Protein AF-A0A5K3FSA9-F1 (afdb_monomer_lite)

Structure (mmCIF, N/CA/C/O backbone):
data_AF-A0A5K3FSA9-F1
#
_entry.id   AF-A0A5K3FSA9-F1
#
loop_
_atom_site.group_PDB
_atom_site.id
_atom_site.type_symbol
_atom_site.label_atom_id
_atom_site.label_alt_id
_atom_site.label_comp_id
_atom_site.label_asym_id
_atom_site.label_entity_id
_atom_site.label_seq_id
_atom_site.pdbx_PDB_ins_code
_atom_site.Cartn_x
_atom_site.Cartn_y
_atom_site.Cartn_z
_atom_site.occupancy
_atom_site.B_iso_or_equiv
_atom_site.auth_seq_id
_atom_site.auth_comp_id
_atom_site.auth_asym_id
_atom_site.auth_atom_id
_atom_site.pdbx_PDB_model_num
ATOM 1 N N . SER A 1 1 ? -17.838 0.446 16.325 1.00 60.31 1 SER A N 1
ATOM 2 C CA . SER A 1 1 ? -16.466 0.013 16.004 1.00 60.31 1 SER A CA 1
ATOM 3 C C . SER A 1 1 ? -15.957 0.900 14.895 1.00 60.31 1 SER A C 1
ATOM 5 O O . SER A 1 1 ? -16.634 0.989 13.875 1.00 60.31 1 SER A O 1
ATOM 7 N N . GLU A 1 2 ? -14.850 1.595 15.117 1.00 78.38 2 GLU A N 1
ATOM 8 C CA . GLU A 1 2 ? -14.196 2.400 14.086 1.00 78.38 2 GLU A CA 1
ATOM 9 C C . GLU A 1 2 ? -13.667 1.488 12.970 1.00 78.38 2 GLU A C 1
ATOM 11 O O . GLU A 1 2 ? -13.288 0.343 13.233 1.00 78.38 2 GLU A O 1
ATOM 16 N N . LYS A 1 3 ? -13.737 1.949 11.718 1.00 88.44 3 LYS A N 1
ATOM 17 C CA . LYS A 1 3 ? -13.228 1.195 10.571 1.00 88.44 3 LYS A CA 1
ATOM 18 C C . LYS A 1 3 ? -11.773 1.570 10.322 1.00 88.44 3 LYS A C 1
ATOM 20 O O . LYS A 1 3 ? -11.408 2.741 10.356 1.00 88.44 3 LYS A O 1
ATOM 25 N N . VAL A 1 4 ? -10.951 0.575 10.016 1.00 92.38 4 VAL A N 1
ATOM 26 C CA . VAL A 1 4 ? -9.565 0.776 9.602 1.00 92.38 4 VAL A CA 1
ATOM 27 C C . VAL A 1 4 ? -9.560 1.402 8.208 1.00 92.38 4 VAL A C 1
ATOM 29 O O . VAL A 1 4 ? -9.789 0.721 7.207 1.00 92.38 4 VAL A O 1
ATOM 32 N N . LYS A 1 5 ? -9.291 2.707 8.144 1.00 94.81 5 LYS A N 1
ATOM 33 C CA . LYS A 1 5 ? -8.913 3.399 6.906 1.00 94.81 5 LYS A CA 1
ATOM 34 C C . LYS A 1 5 ? -7.544 2.921 6.423 1.00 94.81 5 LYS A C 1
ATOM 36 O O . LYS A 1 5 ? -6.575 2.959 7.182 1.00 94.81 5 LYS A O 1
ATOM 41 N N . TRP A 1 6 ? -7.450 2.485 5.173 1.00 95.88 6 TRP A N 1
ATOM 42 C CA . TRP A 1 6 ? -6.265 1.799 4.652 1.00 95.88 6 TRP A CA 1
ATOM 43 C C . TRP A 1 6 ? -5.915 2.232 3.225 1.00 95.88 6 TRP A C 1
ATOM 45 O O . TRP A 1 6 ? -6.730 2.849 2.544 1.00 95.88 6 TRP A O 1
ATOM 55 N N . ALA A 1 7 ? -4.702 1.927 2.770 1.00 97.12 7 ALA A N 1
ATOM 56 C CA . ALA A 1 7 ? -4.231 2.167 1.407 1.00 97.12 7 ALA A CA 1
ATOM 57 C C . ALA A 1 7 ? -3.365 0.999 0.916 1.00 97.12 7 ALA A C 1
ATOM 59 O O . ALA A 1 7 ? -2.764 0.286 1.722 1.00 97.12 7 ALA A O 1
ATOM 60 N N . VAL A 1 8 ? -3.274 0.819 -0.402 1.00 97.19 8 VAL A N 1
ATOM 61 C CA . VAL A 1 8 ? -2.412 -0.185 -1.035 1.00 97.19 8 VAL A CA 1
ATOM 62 C C . VAL A 1 8 ? -1.574 0.445 -2.138 1.00 97.19 8 VAL A C 1
ATOM 64 O O . VAL A 1 8 ? -2.076 1.193 -2.975 1.00 97.19 8 VAL A O 1
ATOM 67 N N . PHE A 1 9 ? -0.288 0.118 -2.141 1.00 96.38 9 PHE A N 1
ATOM 68 C CA . PHE A 1 9 ? 0.671 0.596 -3.118 1.00 96.38 9 PHE A CA 1
ATOM 69 C C . PHE A 1 9 ? 1.473 -0.564 -3.687 1.00 96.38 9 PHE A C 1
ATOM 71 O O . PHE A 1 9 ? 1.961 -1.416 -2.945 1.00 96.38 9 PHE A O 1
ATOM 78 N N . PHE A 1 10 ? 1.647 -0.582 -5.002 1.00 95.88 10 PHE A N 1
ATOM 79 C CA . PHE A 1 10 ? 2.585 -1.484 -5.661 1.00 95.88 10 PHE A CA 1
ATOM 80 C C . PHE A 1 10 ? 3.864 -0.720 -6.004 1.00 95.88 10 PHE A C 1
ATOM 82 O O . PHE A 1 10 ? 3.789 0.340 -6.624 1.00 95.88 10 PHE A O 1
ATOM 89 N N . THR A 1 11 ? 5.032 -1.227 -5.616 1.00 92.69 11 THR A N 1
ATOM 90 C CA . THR A 1 11 ? 6.312 -0.557 -5.892 1.00 92.69 11 THR A CA 1
ATOM 91 C C . THR A 1 11 ? 7.444 -1.561 -6.132 1.00 92.69 11 THR A C 1
ATOM 93 O O . THR A 1 11 ? 7.573 -2.513 -5.361 1.00 92.69 11 THR A O 1
ATOM 96 N N . PRO A 1 12 ? 8.306 -1.334 -7.141 1.00 92.00 12 PRO A N 1
ATOM 97 C CA . PRO A 1 12 ? 8.170 -0.356 -8.232 1.00 92.00 12 PRO A CA 1
ATOM 98 C C . PRO A 1 12 ? 7.013 -0.705 -9.192 1.00 92.00 12 PRO A C 1
ATOM 100 O O . PRO A 1 12 ? 6.489 -1.814 -9.116 1.00 92.00 12 PRO A O 1
ATOM 103 N N . PRO A 1 13 ? 6.603 0.195 -10.108 1.00 91.94 13 PRO A N 1
ATOM 104 C CA . PRO A 1 13 ? 5.562 -0.078 -11.103 1.00 91.94 13 PRO A CA 1
ATOM 105 C C . PRO A 1 13 ? 5.853 -1.336 -11.933 1.00 91.94 13 PRO A C 1
ATOM 107 O O . PRO A 1 13 ? 7.007 -1.628 -12.247 1.00 91.94 13 PRO A O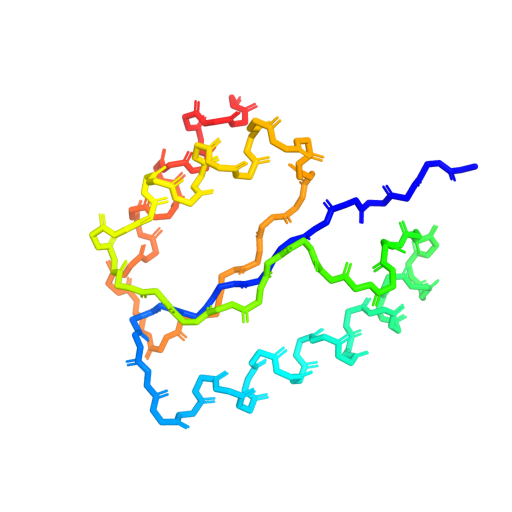 1
ATOM 110 N N . SER A 1 14 ? 4.809 -2.088 -12.290 1.00 92.81 14 SER A N 1
ATOM 111 C CA . SER A 1 14 ? 4.929 -3.265 -13.161 1.00 92.81 14 SER A CA 1
ATOM 112 C C . SER A 1 14 ? 3.612 -3.580 -13.863 1.00 92.81 14 SER A C 1
ATOM 114 O O . SER A 1 14 ? 2.540 -3.243 -13.359 1.00 92.81 14 SER A O 1
ATOM 116 N N . ASP A 1 15 ? 3.673 -4.342 -14.953 1.00 92.69 15 ASP A N 1
ATOM 117 C CA . ASP A 1 15 ? 2.478 -4.803 -15.676 1.00 92.69 15 ASP A CA 1
ATOM 118 C C . ASP A 1 15 ? 1.559 -5.683 -14.809 1.00 92.69 15 ASP A C 1
ATOM 120 O O . ASP A 1 15 ? 0.354 -5.780 -15.036 1.00 92.69 15 ASP A O 1
ATOM 124 N N . THR A 1 16 ? 2.110 -6.302 -13.759 1.00 91.12 16 THR A N 1
ATOM 125 C CA . THR A 1 16 ? 1.343 -7.128 -12.814 1.00 91.12 16 THR A CA 1
ATOM 126 C C . THR A 1 16 ? 0.675 -6.321 -11.700 1.00 91.12 16 THR A C 1
ATOM 128 O O . THR A 1 16 ? -0.167 -6.864 -10.977 1.00 91.12 16 THR A O 1
ATOM 131 N N . ALA A 1 17 ? 1.011 -5.034 -11.558 1.00 92.12 17 ALA A N 1
ATOM 132 C CA . ALA A 1 17 ? 0.610 -4.213 -10.421 1.00 92.12 17 ALA A CA 1
ATOM 133 C C . ALA A 1 17 ? -0.909 -4.113 -10.280 1.00 92.12 17 ALA A C 1
ATOM 135 O O . ALA A 1 17 ? -1.438 -4.340 -9.195 1.00 92.12 17 ALA A O 1
ATOM 136 N N . GLY A 1 18 ? -1.618 -3.849 -11.383 1.00 92.31 18 GLY A N 1
ATOM 137 C CA . GLY A 1 18 ? -3.077 -3.715 -11.370 1.00 92.31 18 GLY A CA 1
ATOM 138 C C . GLY A 1 18 ? -3.775 -4.972 -10.847 1.00 92.31 18 GLY A C 1
ATOM 139 O O . GLY A 1 18 ? -4.660 -4.881 -9.997 1.00 92.31 18 GLY A O 1
ATOM 140 N N . ARG A 1 19 ? -3.315 -6.153 -11.281 1.00 94.88 19 ARG A N 1
ATOM 141 C CA . ARG A 1 19 ? -3.844 -7.440 -10.810 1.00 94.88 19 ARG A CA 1
ATOM 142 C C . ARG A 1 19 ? -3.570 -7.642 -9.325 1.00 94.88 19 ARG A C 1
ATOM 144 O O . ARG A 1 19 ? -4.486 -7.941 -8.576 1.00 94.88 19 ARG A O 1
ATOM 151 N N . LYS A 1 20 ? -2.332 -7.416 -8.882 1.00 94.38 20 LYS A N 1
ATOM 152 C CA . LYS A 1 20 ? -1.947 -7.618 -7.479 1.00 94.38 20 LYS A CA 1
ATOM 153 C C . LYS A 1 20 ? -2.638 -6.644 -6.524 1.00 94.38 20 LYS A C 1
ATOM 155 O O . LYS A 1 20 ? -3.053 -7.047 -5.444 1.00 94.38 20 LYS A O 1
ATOM 160 N N . ILE A 1 21 ? -2.805 -5.383 -6.924 1.00 95.12 21 ILE A N 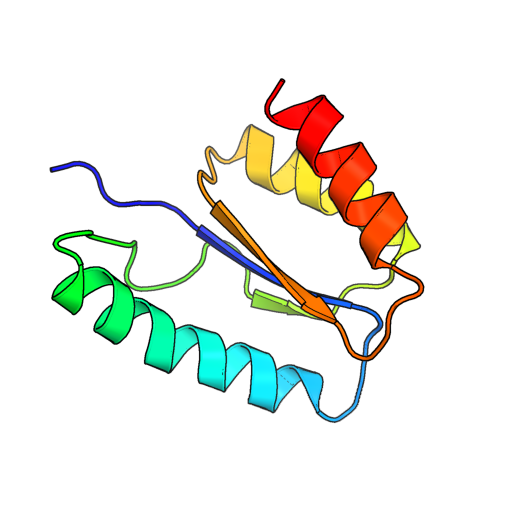1
ATOM 161 C CA . ILE A 1 21 ? -3.589 -4.395 -6.171 1.00 95.12 21 ILE A CA 1
ATOM 162 C C . ILE A 1 21 ? -5.048 -4.849 -6.067 1.00 95.12 21 ILE A C 1
ATOM 164 O O . ILE A 1 21 ? -5.640 -4.770 -4.992 1.00 95.12 21 ILE A O 1
ATOM 168 N N . HIS A 1 22 ? -5.629 -5.334 -7.167 1.00 94.19 22 HIS A N 1
ATOM 169 C CA . HIS A 1 22 ? -6.988 -5.865 -7.169 1.00 94.19 22 HIS A CA 1
ATOM 170 C C . HIS A 1 22 ? -7.134 -7.072 -6.229 1.00 94.19 22 HIS A C 1
ATOM 172 O O . HIS A 1 22 ? -8.056 -7.086 -5.416 1.00 94.19 22 HIS A O 1
ATOM 178 N N . ASP A 1 23 ? -6.209 -8.034 -6.286 1.00 94.44 23 ASP A N 1
ATOM 179 C CA . ASP A 1 23 ? -6.210 -9.216 -5.414 1.00 94.44 23 ASP A CA 1
ATOM 180 C C . ASP A 1 23 ? -6.208 -8.800 -3.931 1.00 94.44 23 ASP A C 1
ATOM 182 O O . ASP A 1 23 ? -7.074 -9.221 -3.166 1.00 94.44 23 ASP A O 1
ATOM 186 N N . VAL A 1 24 ? -5.330 -7.863 -3.540 1.00 94.38 24 VAL A N 1
ATOM 187 C CA . VAL A 1 24 ? -5.294 -7.313 -2.170 1.00 94.38 24 VAL A CA 1
ATOM 188 C C . VAL A 1 24 ? -6.628 -6.675 -1.778 1.00 94.38 24 VAL A C 1
ATOM 190 O O . VAL A 1 24 ? -7.095 -6.881 -0.660 1.00 94.38 24 VAL A O 1
ATOM 193 N N . ARG A 1 25 ? -7.270 -5.917 -2.679 1.00 93.44 25 ARG A N 1
ATOM 194 C CA . ARG A 1 25 ? -8.566 -5.272 -2.399 1.00 93.44 25 ARG A CA 1
ATOM 195 C C . ARG A 1 25 ? -9.677 -6.271 -2.107 1.00 93.44 25 ARG A C 1
ATOM 197 O O . ARG A 1 25 ? -10.497 -6.011 -1.227 1.00 93.44 25 ARG A O 1
ATOM 204 N N . VAL A 1 26 ? -9.704 -7.384 -2.832 1.00 91.06 26 VAL A N 1
ATOM 205 C CA . VAL A 1 26 ? -10.699 -8.442 -2.631 1.00 91.06 26 VAL A CA 1
ATOM 206 C C . VAL A 1 26 ? -10.403 -9.217 -1.349 1.00 91.06 26 VAL A C 1
ATOM 208 O O . VAL A 1 26 ? -11.291 -9.401 -0.515 1.00 91.06 26 VAL A O 1
ATOM 211 N N . ASP A 1 27 ? -9.152 -9.631 -1.160 1.00 91.75 27 ASP A N 1
ATOM 212 C CA . ASP A 1 27 ? -8.790 -10.553 -0.087 1.00 91.75 27 ASP A CA 1
ATOM 213 C C . ASP A 1 27 ? -8.759 -9.891 1.292 1.00 91.75 27 ASP A C 1
ATOM 215 O O . ASP A 1 27 ? -9.108 -10.536 2.284 1.00 91.75 27 ASP A O 1
ATOM 219 N N . ILE A 1 28 ? -8.399 -8.605 1.382 1.00 90.69 28 ILE A N 1
ATOM 220 C CA . ILE A 1 28 ? -8.241 -7.959 2.687 1.00 90.69 28 ILE A CA 1
ATOM 221 C C . ILE A 1 28 ? -9.552 -7.822 3.447 1.00 90.69 28 ILE A C 1
ATOM 223 O O . ILE A 1 28 ? -9.572 -7.987 4.662 1.00 90.69 28 ILE A O 1
ATOM 227 N N . SER A 1 29 ? -10.655 -7.558 2.745 1.00 83.38 29 SER A N 1
ATOM 228 C CA . SER A 1 29 ? -11.959 -7.409 3.394 1.00 83.38 29 SER A CA 1
ATOM 229 C C . SER A 1 29 ? -12.416 -8.734 4.005 1.00 83.38 29 SER A C 1
ATOM 231 O O . SER A 1 29 ? -12.936 -8.746 5.121 1.00 83.38 29 SER A O 1
ATOM 233 N N . ARG A 1 30 ? -12.165 -9.853 3.306 1.00 87.31 30 ARG A N 1
ATOM 234 C CA . ARG A 1 30 ? -12.432 -11.206 3.814 1.00 87.31 30 ARG A CA 1
ATOM 235 C C . ARG A 1 30 ? -11.539 -11.528 5.013 1.00 87.31 30 ARG A C 1
ATOM 237 O O . ARG A 1 30 ? -12.060 -11.863 6.071 1.00 87.31 30 ARG A O 1
ATOM 244 N N . ALA A 1 31 ? -10.223 -11.361 4.873 1.00 90.44 31 ALA A N 1
ATOM 245 C CA . ALA A 1 31 ? -9.267 -11.654 5.942 1.00 90.44 31 ALA A CA 1
ATOM 246 C C . ALA A 1 31 ? -9.525 -10.803 7.200 1.00 90.44 31 ALA A C 1
ATOM 248 O O . ALA A 1 31 ? -9.504 -11.304 8.320 1.00 90.44 31 ALA A O 1
ATOM 249 N N . ALA A 1 32 ? -9.837 -9.517 7.025 1.00 89.56 32 ALA A N 1
ATOM 250 C CA . ALA A 1 32 ? -10.189 -8.633 8.127 1.00 89.56 32 ALA A CA 1
ATOM 251 C C . ALA A 1 32 ? -11.435 -9.113 8.877 1.00 89.56 32 ALA A C 1
ATOM 253 O O . ALA A 1 32 ? -11.423 -9.149 10.107 1.00 89.56 32 ALA A O 1
ATOM 254 N N . TYR A 1 33 ? -12.482 -9.501 8.143 1.00 87.38 33 TYR A N 1
ATOM 255 C CA . TYR A 1 33 ? -13.721 -10.012 8.723 1.00 87.38 33 TYR A CA 1
ATOM 256 C C . TYR A 1 33 ? -13.483 -11.279 9.554 1.00 87.38 33 TYR A C 1
ATOM 258 O O . TYR A 1 33 ? -13.959 -11.362 10.685 1.00 87.38 33 TYR A O 1
ATOM 266 N N . GLU A 1 34 ? -12.694 -12.221 9.032 1.00 91.62 34 GLU A N 1
ATOM 267 C CA . GLU A 1 34 ? -12.315 -13.458 9.732 1.00 91.62 34 GLU A CA 1
ATOM 268 C C . GLU A 1 34 ? -11.536 -13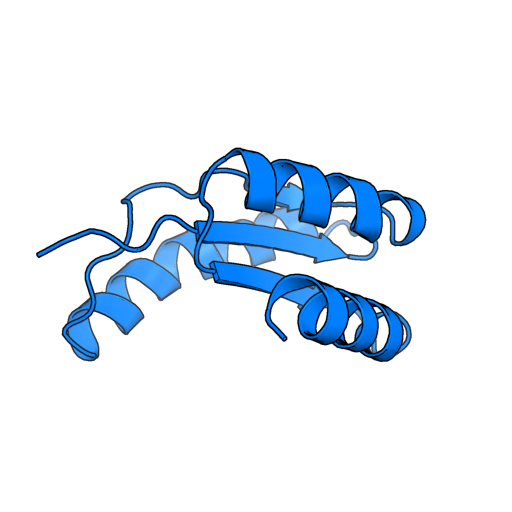.182 11.028 1.00 91.62 34 GLU A C 1
ATOM 270 O O . GLU A 1 34 ? -11.689 -13.901 12.013 1.00 91.62 34 GLU A O 1
ATOM 275 N N . CYS A 1 35 ? -10.759 -12.097 11.070 1.00 90.31 35 CYS A N 1
ATOM 276 C CA . CYS A 1 35 ? -10.034 -11.653 12.261 1.00 90.31 35 CYS A CA 1
ATOM 277 C C . CYS A 1 35 ? -10.834 -10.702 13.174 1.00 90.31 35 CYS A C 1
ATOM 279 O O . CYS A 1 35 ? -10.266 -10.131 14.105 1.00 90.31 35 CYS A O 1
ATOM 281 N N . GLY A 1 36 ? -12.129 -10.475 12.918 1.00 91.62 36 GLY A N 1
ATOM 282 C CA . GLY A 1 36 ? -12.962 -9.560 13.711 1.00 91.62 36 GLY A CA 1
ATOM 283 C C . GLY A 1 36 ? -12.635 -8.071 13.525 1.00 91.62 36 GLY A C 1
ATOM 284 O O . GLY A 1 36 ? -13.115 -7.227 14.287 1.00 91.62 36 GLY A O 1
ATOM 285 N N . MET A 1 37 ? -11.846 -7.724 12.508 1.00 90.06 37 MET A N 1
ATOM 286 C CA . MET A 1 37 ? -11.525 -6.350 12.139 1.00 90.06 37 MET A CA 1
ATOM 287 C C . MET A 1 37 ? -12.521 -5.814 11.107 1.00 90.06 37 MET A C 1
ATOM 289 O O . MET A 1 37 ? -13.037 -6.538 10.257 1.00 90.06 37 MET A O 1
ATOM 293 N N . LYS A 1 38 ? -12.781 -4.505 11.147 1.00 90.31 38 LYS A N 1
ATOM 294 C CA . LYS A 1 38 ? -13.620 -3.824 10.154 1.00 90.31 38 LYS A CA 1
ATOM 295 C C . LYS A 1 38 ? -12.776 -2.815 9.405 1.00 90.31 38 LYS A C 1
ATOM 297 O O . LYS A 1 38 ? -12.255 -1.893 10.016 1.00 90.31 38 LYS A O 1
ATOM 302 N N . PHE A 1 39 ? -12.658 -2.986 8.099 1.00 92.12 39 PHE A N 1
ATOM 303 C CA . PHE A 1 39 ? -11.935 -2.073 7.224 1.00 92.12 39 PHE A CA 1
ATOM 304 C C . PHE A 1 39 ? -12.926 -1.181 6.483 1.00 92.12 39 PHE A C 1
ATOM 306 O O . PHE A 1 39 ? -14.112 -1.513 6.353 1.00 92.12 39 PHE A O 1
ATOM 313 N N . ASP A 1 40 ? -12.447 -0.047 5.985 1.00 92.62 40 ASP A N 1
ATOM 314 C CA . ASP A 1 40 ? -13.189 0.673 4.957 1.00 92.62 40 ASP A CA 1
ATOM 315 C C . ASP A 1 40 ? -13.330 -0.199 3.705 1.00 92.62 40 ASP A C 1
ATOM 317 O O . ASP A 1 40 ? -12.393 -0.885 3.299 1.00 92.62 40 ASP A O 1
ATOM 321 N N . ALA A 1 41 ? -14.517 -0.179 3.092 1.00 88.38 41 ALA A N 1
ATOM 322 C CA . ALA A 1 41 ? -14.838 -1.048 1.955 1.00 88.38 41 ALA A CA 1
ATOM 323 C C . ALA A 1 41 ? -13.935 -0.789 0.739 1.00 88.38 41 ALA A C 1
ATOM 325 O O . ALA A 1 41 ? -13.682 -1.689 -0.056 1.00 88.38 41 ALA A O 1
ATOM 326 N N . ASN A 1 42 ? -13.447 0.445 0.603 1.00 91.69 42 ASN A N 1
ATOM 327 C CA . ASN A 1 42 ? -12.468 0.823 -0.401 1.00 91.69 42 ASN A CA 1
ATOM 328 C C . ASN A 1 42 ? -11.237 1.417 0.283 1.00 91.69 42 ASN A C 1
ATOM 330 O O . ASN A 1 42 ? -11.385 2.129 1.281 1.00 91.69 42 ASN A O 1
ATOM 334 N N . PRO A 1 43 ? -10.038 1.168 -0.264 1.00 95.69 43 PRO A N 1
ATOM 335 C CA . PRO A 1 43 ? -8.850 1.859 0.197 1.00 95.69 43 PRO A CA 1
ATOM 336 C C . PRO A 1 43 ? -8.943 3.353 -0.130 1.00 95.69 43 PRO A C 1
ATOM 338 O O . PRO A 1 43 ? -9.555 3.753 -1.120 1.00 95.69 43 PRO A O 1
ATOM 341 N N . PHE A 1 44 ? -8.268 4.169 0.673 1.00 96.56 44 PHE A N 1
ATOM 342 C CA . PHE A 1 44 ? -8.037 5.585 0.404 1.00 96.56 44 PHE A CA 1
ATOM 343 C C . PHE A 1 44 ? -7.270 5.797 -0.911 1.00 96.56 44 PHE A C 1
ATOM 345 O O . PHE A 1 44 ? -7.606 6.695 -1.675 1.00 96.56 44 PHE A O 1
ATOM 352 N N . ALA A 1 45 ? -6.266 4.957 -1.177 1.00 96.56 45 ALA A N 1
ATOM 353 C CA . ALA A 1 45 ? -5.479 4.967 -2.407 1.00 96.56 45 ALA A CA 1
ATOM 354 C C . ALA A 1 45 ? -5.112 3.537 -2.826 1.00 96.56 45 ALA A C 1
ATOM 356 O O . ALA A 1 45 ? -4.901 2.672 -1.969 1.00 96.56 45 ALA A O 1
ATOM 357 N N . ALA A 1 46 ? -5.049 3.300 -4.136 1.00 96.25 46 ALA A N 1
ATOM 358 C CA . ALA A 1 46 ? -4.771 1.996 -4.729 1.00 96.25 46 ALA A CA 1
ATOM 359 C C . ALA A 1 46 ? -3.980 2.155 -6.034 1.00 96.25 46 ALA A C 1
ATOM 361 O O . ALA A 1 46 ? -4.535 2.004 -7.121 1.00 96.25 46 ALA A O 1
ATOM 362 N N . ASP A 1 47 ? -2.687 2.456 -5.912 1.00 95.81 47 ASP A N 1
ATOM 363 C CA . ASP A 1 47 ? -1.852 2.875 -7.041 1.00 95.81 47 ASP A CA 1
ATOM 364 C C . ASP A 1 47 ? -0.551 2.077 -7.132 1.00 95.81 47 ASP A C 1
ATOM 366 O O . ASP A 1 47 ? -0.042 1.538 -6.150 1.00 95.81 47 ASP A O 1
ATOM 370 N N . GLN A 1 48 ? 0.045 2.063 -8.319 1.00 95.62 48 GLN A N 1
ATOM 371 C CA . GLN A 1 48 ? 1.463 1.751 -8.459 1.00 95.62 48 GLN A CA 1
ATOM 372 C C . GLN A 1 48 ? 2.287 3.030 -8.332 1.00 95.62 48 GLN A C 1
ATOM 374 O O . GLN A 1 48 ? 1.909 4.073 -8.866 1.00 95.62 48 GLN A O 1
ATOM 379 N N . ILE A 1 49 ? 3.410 2.964 -7.626 1.00 94.44 49 ILE A N 1
ATOM 380 C CA . ILE A 1 49 ? 4.237 4.130 -7.327 1.00 94.44 49 ILE A CA 1
ATOM 381 C C . ILE A 1 49 ? 5.707 3.825 -7.569 1.00 94.44 49 ILE A C 1
ATOM 383 O O . ILE A 1 49 ? 6.182 2.716 -7.334 1.00 94.44 49 ILE A O 1
ATOM 387 N N . MET A 1 50 ? 6.439 4.839 -8.022 1.00 92.81 50 MET A N 1
ATOM 388 C CA . MET A 1 50 ? 7.898 4.792 -8.047 1.00 92.81 50 MET A CA 1
ATOM 389 C C . MET A 1 50 ? 8.447 4.843 -6.612 1.00 92.81 50 MET A C 1
ATOM 391 O O . MET A 1 50 ? 7.896 5.590 -5.798 1.00 92.81 50 MET A O 1
ATOM 395 N N . PRO A 1 51 ? 9.578 4.176 -6.306 1.00 90.62 51 PRO A N 1
ATOM 396 C CA . PRO A 1 51 ? 10.214 4.258 -4.987 1.00 90.62 51 PRO A CA 1
ATOM 397 C C . PRO A 1 51 ? 10.487 5.702 -4.531 1.00 90.62 51 PRO A C 1
ATOM 399 O O . PRO A 1 51 ? 10.290 6.048 -3.368 1.00 90.62 51 PRO A O 1
ATOM 402 N N . ALA A 1 52 ? 10.840 6.592 -5.467 1.00 90.38 52 ALA A N 1
ATOM 403 C CA . ALA A 1 52 ? 11.058 8.015 -5.197 1.00 90.38 52 ALA A CA 1
ATOM 404 C C . ALA A 1 52 ? 9.816 8.748 -4.640 1.00 90.38 52 ALA A C 1
ATOM 406 O O . ALA A 1 52 ? 9.952 9.779 -3.985 1.00 90.38 52 ALA A O 1
ATOM 407 N N . ALA A 1 53 ? 8.608 8.220 -4.866 1.00 92.88 53 ALA A N 1
ATOM 408 C CA . ALA A 1 53 ? 7.355 8.792 -4.379 1.00 92.88 53 ALA A CA 1
ATOM 409 C C . ALA A 1 53 ? 6.927 8.255 -3.000 1.00 92.88 53 ALA A C 1
ATOM 411 O O . ALA A 1 53 ? 5.916 8.715 -2.467 1.00 92.88 53 ALA A O 1
ATOM 412 N N . LEU A 1 54 ? 7.675 7.318 -2.396 1.00 91.56 54 LEU A N 1
ATOM 413 C CA . LEU A 1 54 ? 7.307 6.691 -1.120 1.00 91.56 54 LEU A CA 1
ATOM 414 C C . LEU A 1 54 ? 7.042 7.727 -0.026 1.00 91.56 54 LEU A C 1
ATOM 416 O O . LEU A 1 54 ? 5.959 7.741 0.551 1.00 91.56 54 LEU A O 1
ATOM 420 N N . LYS A 1 55 ? 7.987 8.644 0.215 1.00 92.88 55 LYS A N 1
ATOM 421 C CA . LYS A 1 55 ? 7.844 9.675 1.256 1.00 92.88 55 LYS A CA 1
ATOM 422 C C . LYS A 1 55 ? 6.579 10.519 1.060 1.00 92.88 55 LYS A C 1
ATOM 424 O O . LYS A 1 55 ? 5.830 10.731 2.008 1.00 92.88 55 LYS A O 1
ATOM 429 N N . LEU A 1 56 ? 6.311 10.939 -0.179 1.00 94.50 56 LEU A N 1
ATOM 430 C CA . LEU A 1 56 ? 5.118 11.717 -0.516 1.00 94.50 56 LEU A CA 1
ATOM 431 C C . LEU A 1 56 ? 3.832 10.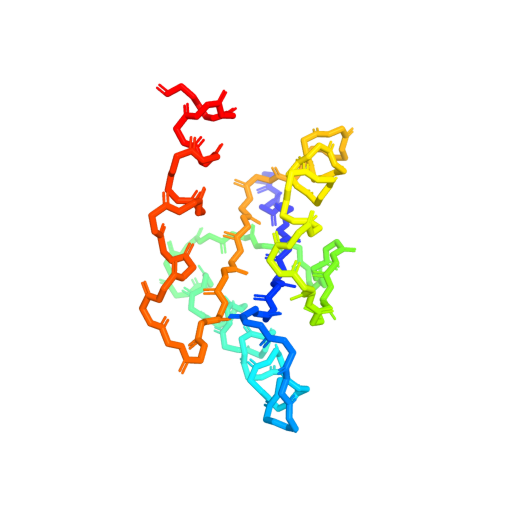950 -0.175 1.00 94.50 56 LEU A C 1
ATOM 433 O O . LEU A 1 56 ? 2.901 11.539 0.370 1.00 94.50 56 LEU A O 1
ATOM 437 N N . LYS A 1 57 ? 3.788 9.642 -0.459 1.00 94.50 57 LYS A N 1
ATOM 438 C CA . LYS A 1 57 ? 2.633 8.792 -0.145 1.00 94.50 57 LYS A CA 1
ATOM 439 C C . LYS A 1 57 ? 2.466 8.534 1.348 1.00 94.50 57 LYS A C 1
ATOM 441 O O . LYS A 1 57 ? 1.339 8.568 1.829 1.00 94.50 57 LYS A O 1
ATOM 446 N N . PHE A 1 58 ? 3.555 8.369 2.096 1.00 94.25 58 PHE A N 1
ATOM 447 C CA . PHE A 1 58 ? 3.501 8.332 3.562 1.00 94.25 58 PHE A CA 1
ATOM 448 C C . PHE A 1 58 ? 2.924 9.635 4.140 1.00 94.25 58 PHE A C 1
ATOM 450 O O . PHE A 1 58 ? 2.006 9.590 4.961 1.00 94.25 58 PHE A O 1
ATOM 457 N N . ASP A 1 59 ? 3.390 10.796 3.669 1.00 94.69 59 ASP A N 1
ATOM 458 C CA . ASP A 1 59 ? 2.862 12.106 4.079 1.00 94.69 59 ASP A CA 1
ATOM 459 C C . ASP A 1 59 ? 1.374 12.271 3.743 1.00 94.69 59 ASP A C 1
ATOM 461 O O . ASP A 1 59 ? 0.592 12.757 4.563 1.00 94.69 59 ASP A O 1
ATOM 465 N N . GLU A 1 60 ? 0.971 11.863 2.539 1.00 95.81 60 GLU A N 1
ATOM 466 C CA . GLU A 1 60 ? -0.420 11.891 2.091 1.00 95.81 60 GLU A CA 1
ATOM 467 C C . GLU A 1 60 ? -1.313 11.012 2.975 1.00 95.81 60 GLU A C 1
ATOM 469 O O . GLU A 1 60 ? -2.331 11.487 3.480 1.00 9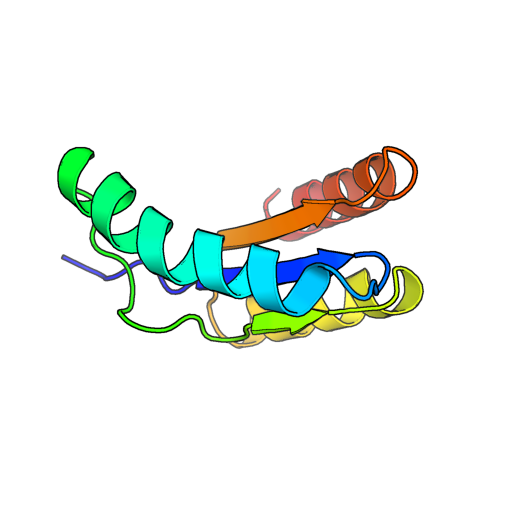5.81 60 GLU A O 1
ATOM 474 N N . CYS A 1 61 ? -0.912 9.764 3.218 1.00 95.69 61 CYS A N 1
ATOM 475 C CA . CYS A 1 61 ? -1.638 8.825 4.067 1.00 95.69 61 CYS A CA 1
ATOM 476 C C . CYS A 1 61 ? -1.756 9.329 5.512 1.00 95.69 61 CYS A C 1
ATOM 478 O O . CYS A 1 61 ? -2.857 9.317 6.067 1.00 95.69 61 CYS A O 1
ATOM 480 N N . LYS A 1 62 ? -0.668 9.854 6.092 1.00 93.81 62 LYS A N 1
ATOM 481 C CA . LYS A 1 62 ? -0.671 10.424 7.448 1.00 93.81 62 LYS A CA 1
ATOM 482 C C . LYS A 1 62 ? -1.636 11.601 7.570 1.00 93.81 62 LYS A C 1
ATOM 484 O O . LYS A 1 62 ? -2.461 11.617 8.479 1.00 93.81 62 LYS A O 1
ATOM 489 N N . ARG A 1 63 ? -1.586 12.563 6.638 1.00 95.38 63 ARG A N 1
ATOM 490 C CA . ARG A 1 63 ? -2.506 13.719 6.634 1.00 95.38 63 ARG A CA 1
ATOM 491 C C . ARG A 1 63 ? -3.974 13.313 6.504 1.00 95.38 63 ARG A C 1
ATOM 493 O O . ARG A 1 63 ? -4.841 14.024 6.994 1.00 95.38 63 ARG A O 1
ATOM 500 N N . ASN A 1 64 ? -4.246 12.188 5.847 1.00 95.62 64 ASN A N 1
ATOM 501 C CA . ASN A 1 64 ? -5.597 11.688 5.615 1.00 95.62 64 ASN A CA 1
ATOM 502 C C . ASN A 1 64 ? -6.075 10.678 6.670 1.00 95.62 64 ASN A C 1
ATOM 504 O O . ASN A 1 64 ? -7.149 10.102 6.486 1.00 95.62 64 ASN A O 1
ATOM 508 N N . GLY A 1 65 ? -5.323 10.446 7.751 1.00 94.31 65 GLY A N 1
ATOM 509 C CA . GLY A 1 65 ? -5.719 9.512 8.811 1.00 94.31 65 GLY A CA 1
ATOM 510 C C . GLY A 1 65 ? -5.790 8.057 8.341 1.00 94.31 65 GLY A C 1
ATOM 511 O O . GLY A 1 65 ? -6.681 7.315 8.742 1.00 94.31 65 GLY A O 1
ATOM 512 N N . VAL A 1 66 ? -4.913 7.654 7.420 1.00 95.19 66 VAL A N 1
ATOM 513 C CA . VAL A 1 66 ? -4.768 6.245 7.036 1.00 95.19 66 VAL A CA 1
ATOM 514 C C . VAL A 1 66 ? -4.054 5.500 8.164 1.00 95.19 66 VAL A C 1
ATOM 516 O O . VAL A 1 66 ? -2.961 5.887 8.567 1.00 95.19 66 VAL A O 1
ATOM 519 N N . HIS A 1 67 ? -4.661 4.416 8.641 1.00 92.56 67 HIS A N 1
ATOM 520 C CA . HIS A 1 67 ? -4.147 3.588 9.736 1.00 92.56 67 HIS A CA 1
ATOM 521 C C . HIS A 1 67 ? -3.250 2.445 9.246 1.00 92.56 67 HIS A C 1
ATOM 523 O O . HIS A 1 67 ? -2.385 1.983 9.982 1.00 92.56 67 HIS A O 1
ATOM 529 N N . LEU A 1 68 ? -3.459 1.976 8.010 1.00 92.56 68 LEU A N 1
ATOM 530 C CA . LEU A 1 68 ? -2.700 0.876 7.416 1.00 92.56 68 LEU A CA 1
ATOM 531 C C . LEU A 1 68 ? -2.298 1.191 5.975 1.00 92.56 68 LEU A C 1
ATOM 533 O O . LEU A 1 68 ? -3.145 1.480 5.132 1.00 92.56 68 LEU A O 1
ATOM 537 N N . MET A 1 69 ? -1.010 1.052 5.676 1.00 94.50 69 MET A N 1
ATOM 538 C CA . MET A 1 69 ? -0.479 1.084 4.314 1.00 94.50 69 MET A CA 1
ATOM 539 C C . MET A 1 69 ? 0.058 -0.299 3.952 1.00 94.50 69 MET A C 1
ATOM 541 O O . MET A 1 69 ? 0.861 -0.871 4.687 1.00 94.50 69 MET A O 1
ATOM 545 N N . ILE A 1 70 ? -0.371 -0.829 2.813 1.00 94.75 70 ILE A N 1
ATOM 546 C CA . ILE A 1 70 ? 0.044 -2.139 2.312 1.00 94.75 70 ILE A CA 1
ATOM 547 C C . ILE A 1 70 ? 0.943 -1.920 1.113 1.00 94.75 70 ILE A C 1
ATOM 549 O O . ILE A 1 70 ? 0.536 -1.281 0.146 1.00 94.75 70 ILE A O 1
ATOM 553 N N . PHE A 1 71 ? 2.148 -2.474 1.161 1.00 93.56 71 PHE A N 1
ATOM 554 C CA . PHE A 1 71 ? 3.090 -2.407 0.054 1.00 93.56 71 PHE A CA 1
ATOM 555 C C . PHE A 1 71 ? 3.239 -3.780 -0.584 1.00 93.56 71 PHE A C 1
ATOM 557 O O . PHE A 1 71 ? 3.663 -4.735 0.065 1.00 93.56 71 PHE A O 1
ATOM 564 N N . VAL A 1 72 ? 2.897 -3.866 -1.866 1.00 93.25 72 VAL A N 1
ATOM 565 C CA . VAL A 1 72 ? 3.177 -5.030 -2.703 1.00 93.25 72 VAL A CA 1
ATOM 566 C C . VAL A 1 72 ? 4.491 -4.772 -3.425 1.00 93.25 72 VAL A C 1
ATOM 568 O O . VAL A 1 72 ? 4.609 -3.801 -4.174 1.00 93.25 72 VAL A O 1
ATOM 571 N N . LEU A 1 73 ? 5.475 -5.632 -3.179 1.00 90.25 73 LEU A N 1
ATOM 572 C CA . LEU A 1 73 ? 6.823 -5.488 -3.717 1.00 90.25 73 LEU A CA 1
ATOM 573 C C . LEU A 1 73 ? 7.050 -6.498 -4.839 1.00 90.25 73 LEU A C 1
ATOM 575 O O . LEU A 1 73 ? 6.729 -7.676 -4.683 1.00 90.25 73 LEU A O 1
ATOM 579 N N . SER A 1 74 ? 7.616 -6.048 -5.959 1.00 82.81 74 SER A N 1
ATOM 580 C CA . SER A 1 74 ? 8.102 -6.943 -7.021 1.00 82.81 74 SER A CA 1
ATOM 581 C C . SER A 1 74 ? 9.537 -7.437 -6.775 1.00 82.81 74 SER A C 1
ATOM 583 O O . SER A 1 74 ? 10.018 -8.295 -7.513 1.00 82.81 74 SER A O 1
ATOM 585 N N . GLY A 1 75 ? 10.203 -6.940 -5.723 1.00 78.25 75 GLY A N 1
ATOM 586 C CA . GLY A 1 75 ? 11.557 -7.315 -5.319 1.00 78.25 75 GLY A CA 1
ATOM 587 C C . GLY A 1 75 ? 11.893 -6.903 -3.878 1.00 78.25 75 GLY A C 1
ATOM 588 O O . GLY A 1 75 ? 11.037 -6.439 -3.130 1.00 78.25 75 GLY A O 1
ATOM 589 N N . ASN A 1 76 ? 13.154 -7.098 -3.476 1.00 72.81 76 ASN A N 1
ATOM 590 C CA . ASN A 1 76 ? 13.620 -6.834 -2.104 1.00 72.81 76 ASN A CA 1
ATOM 591 C C . ASN A 1 76 ? 14.279 -5.456 -1.913 1.00 72.81 76 ASN A C 1
ATOM 593 O O . ASN A 1 76 ? 14.593 -5.084 -0.782 1.00 72.81 76 ASN A O 1
ATOM 597 N N . ASN A 1 77 ? 14.516 -4.696 -2.984 1.00 77.00 77 ASN A N 1
ATOM 598 C CA . ASN A 1 77 ? 15.331 -3.477 -2.923 1.00 77.00 77 ASN A CA 1
ATOM 599 C C . ASN A 1 77 ? 14.609 -2.315 -2.223 1.00 77.00 77 ASN A C 1
ATOM 601 O O . ASN A 1 77 ? 15.242 -1.430 -1.650 1.00 77.00 77 ASN A O 1
ATOM 605 N N . GLU A 1 78 ? 13.280 -2.327 -2.237 1.00 77.62 78 GLU A N 1
ATOM 606 C CA . GLU A 1 78 ? 12.426 -1.258 -1.722 1.00 77.62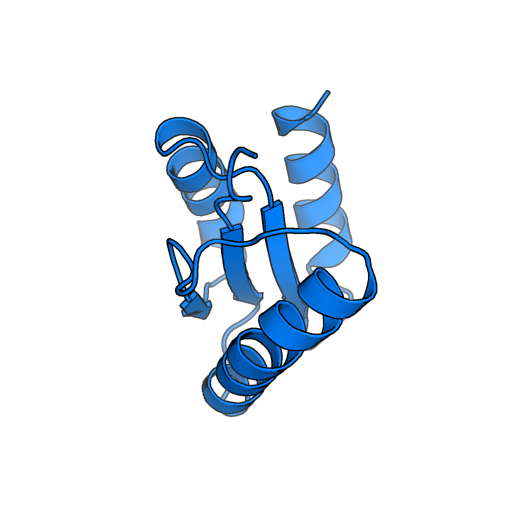 78 GLU A CA 1
ATOM 607 C C . GLU A 1 78 ? 12.093 -1.449 -0.235 1.00 77.62 78 GLU A C 1
ATOM 609 O O . GLU A 1 78 ? 11.757 -0.489 0.464 1.00 77.62 78 GLU A O 1
ATOM 614 N N . TYR A 1 79 ? 12.227 -2.677 0.276 1.00 83.56 79 TYR A N 1
ATOM 615 C CA . TYR A 1 79 ? 11.852 -3.035 1.644 1.00 83.56 79 TYR A CA 1
ATOM 616 C C . TYR A 1 79 ? 12.571 -2.199 2.722 1.00 83.56 79 TYR A C 1
ATOM 618 O O . TYR A 1 79 ? 11.883 -1.688 3.611 1.00 83.56 79 TYR A O 1
ATOM 626 N N . PRO A 1 80 ? 13.902 -1.959 2.659 1.00 86.56 80 PRO A N 1
ATOM 627 C CA . PRO A 1 80 ? 14.587 -1.153 3.672 1.00 86.56 80 PRO A CA 1
ATOM 628 C C . PRO A 1 80 ? 14.083 0.293 3.742 1.00 86.56 80 PRO A C 1
ATOM 630 O O . PRO A 1 80 ? 13.963 0.857 4.829 1.00 86.56 80 PRO A O 1
ATOM 633 N N . GLN A 1 81 ? 13.761 0.900 2.594 1.00 85.25 81 GLN A N 1
ATOM 634 C CA . GLN A 1 81 ? 13.254 2.274 2.544 1.00 85.25 81 GLN A CA 1
ATOM 635 C C . GLN A 1 81 ? 11.839 2.364 3.117 1.00 85.25 81 GLN A C 1
ATOM 637 O O . GLN A 1 81 ? 11.550 3.278 3.888 1.00 85.25 81 GLN A O 1
ATOM 642 N N . ILE A 1 82 ? 10.980 1.396 2.785 1.00 86.88 82 ILE A N 1
ATOM 643 C CA . ILE A 1 82 ? 9.615 1.310 3.315 1.00 86.88 82 ILE A CA 1
ATOM 644 C C . ILE A 1 82 ? 9.638 1.126 4.829 1.00 86.88 82 ILE A C 1
ATOM 646 O O . ILE A 1 82 ? 8.898 1.812 5.525 1.00 86.88 82 ILE A O 1
ATOM 650 N N . LYS A 1 83 ? 10.503 0.248 5.352 1.00 86.56 83 LYS A N 1
ATOM 651 C CA . LYS A 1 83 ? 10.640 0.047 6.800 1.00 86.56 83 LYS A CA 1
ATOM 652 C C . LYS A 1 83 ? 11.134 1.293 7.512 1.00 86.56 83 LYS A C 1
ATOM 654 O O . LYS A 1 83 ? 10.466 1.755 8.426 1.00 86.56 83 LYS A O 1
ATOM 659 N N . ARG A 1 84 ? 12.205 1.908 7.007 1.00 87.25 84 ARG A N 1
ATOM 660 C CA . ARG A 1 84 ? 12.714 3.171 7.551 1.00 87.25 84 ARG A CA 1
ATOM 661 C C . ARG A 1 84 ? 11.641 4.263 7.587 1.00 87.25 84 ARG A C 1
ATOM 663 O O . ARG A 1 84 ? 11.578 5.018 8.550 1.00 87.25 84 ARG A O 1
ATOM 670 N N . LEU A 1 85 ? 10.829 4.387 6.535 1.00 85.88 85 LEU A N 1
ATOM 671 C CA . LEU A 1 85 ? 9.724 5.349 6.505 1.00 85.88 85 LEU A CA 1
ATOM 672 C C . LEU A 1 85 ? 8.587 4.949 7.450 1.00 85.88 85 LEU A C 1
ATOM 674 O O . LEU A 1 85 ? 8.035 5.821 8.102 1.00 85.88 85 LEU A O 1
ATOM 678 N N . GLY A 1 86 ? 8.268 3.662 7.569 1.00 84.00 86 GLY A N 1
ATOM 679 C CA . GLY A 1 86 ? 7.324 3.154 8.563 1.00 84.00 86 GLY A CA 1
ATOM 680 C C . GLY A 1 86 ? 7.708 3.593 9.972 1.00 84.00 86 GLY A C 1
ATOM 681 O O . GLY A 1 86 ? 6.956 4.343 10.586 1.00 84.00 86 GLY A O 1
ATOM 682 N N . ASP A 1 87 ? 8.917 3.236 10.406 1.00 88.00 87 ASP A N 1
ATOM 683 C CA . ASP A 1 87 ? 9.432 3.526 11.750 1.00 88.00 87 ASP A CA 1
ATOM 684 C C . ASP A 1 87 ? 9.430 5.038 12.056 1.00 88.00 87 ASP A C 1
ATOM 686 O O . ASP A 1 87 ? 9.096 5.475 13.153 1.00 88.00 87 ASP A O 1
ATOM 690 N N . LEU A 1 88 ? 9.742 5.882 11.064 1.00 84.00 88 LEU A N 1
ATOM 691 C CA . LEU A 1 88 ? 9.695 7.342 11.220 1.00 84.00 88 LEU A CA 1
ATOM 692 C C . LEU A 1 88 ? 8.272 7.898 11.414 1.00 84.00 88 LEU A C 1
ATOM 694 O O . LEU A 1 88 ? 8.113 8.976 11.988 1.00 84.00 88 LEU A O 1
ATOM 698 N N . TYR A 1 89 ? 7.249 7.225 10.882 1.00 77.44 89 TYR A N 1
ATOM 699 C CA . TYR A 1 89 ? 5.870 7.722 10.868 1.00 77.44 89 TYR A CA 1
ATOM 700 C C . TYR A 1 89 ? 5.004 7.103 11.965 1.00 77.44 89 TYR A C 1
ATOM 702 O O . TYR A 1 89 ? 4.061 7.769 12.400 1.00 77.44 89 TYR A O 1
ATOM 710 N N . THR A 1 90 ? 5.316 5.883 12.407 1.00 69.19 90 THR A N 1
ATOM 711 C CA . THR A 1 90 ? 4.611 5.186 13.490 1.00 69.19 90 THR A CA 1
ATOM 712 C C . THR A 1 90 ? 5.244 5.394 14.861 1.00 69.19 90 THR A C 1
ATOM 714 O O . THR A 1 90 ? 4.530 5.255 15.853 1.00 69.19 90 THR A O 1
ATOM 717 N N . GLY A 1 91 ? 6.532 5.768 14.919 1.00 53.00 91 GLY A N 1
ATOM 718 C CA . GLY A 1 91 ? 7.338 5.596 16.133 1.00 53.00 91 GLY A CA 1
ATOM 719 C C . GLY A 1 91 ? 7.511 4.118 16.453 1.00 53.00 91 GLY A C 1
ATOM 720 O O . GLY A 1 91 ? 7.686 3.826 17.654 1.00 53.00 91 GLY A O 1
#

Radius of gyration: 13.01 Å; chains: 1; bounding box: 32×27×32 Å

Secondary structure (DSSP, 8-state):
---B-EEEEEES--TTHHHHHHHHHHHHHHHHHHTT--B-SS-S-EEE--GGGHHHHHHHHHHTT--EEEEEESSSSSHHHHHHHHHHHH-

pLDDT: mean 89.99, std 7.49, range [53.0, 97.19]

Foldseek 3Di:
DDAQAEEEEEPADDPCLVVVLVVCLVVVCVVCVVVVHHHDNDHPYRYYDYLVCLLVVLVVCLVVVHPYYHYHYPDDPSVVVNVVSVVVNVD

Sequence (91 aa):
SEKVKWAVFFTPPSDTAGRKIHDVRVDISRAAYECGMKFDANPFAADQIMPAALKLKFDECKRNGVHLMIFVLSGNNEYPQIKRLGDLYTG

Organism: Mesocestoides corti (NCBI:txid53468)